Protein AF-A0A7M5XNS5-F1 (afdb_monomer_lite)

Foldseek 3Di:
DAWDDQDVVQQKTKDWDADPPQGFIKIKIWGWDQDPPHDIAIAIEIDTQAQGHPPDVPRVVVRVVCVVPQHDDPCPRVVVVVVVCVVVVGPYPHPYPHRD

Organism: NCBI:txid252671

Radius of gyration: 15.0 Å; chains: 1; bounding box: 33×25×46 Å

pLDDT: mean 75.62, std 12.6, range [37.16, 89.81]

Secondary structure (DSSP, 8-state):
-EEEEEETTTTEEEEEEEPTTT--EEEEEEEEEE-SSSSEEEEEEEEES-SS-TTSTTHHHHHHHTTTSPP---SHHHHHHHHHHHHH------------

Sequence (100 aa):
MKIQIVDEEKMFIQMHFLTPFMQWLDVVELEIRPGQHSGAEVEAHSFSTGVFPICFPLAFVINVLLFFVPFYDWGQNHARLEKIRTFCKIGTDIEFLSNC

Structure (mmCIF, N/CA/C/O backbone):
data_AF-A0A7M5XNS5-F1
#
_entry.id   AF-A0A7M5XNS5-F1
#
loop_
_atom_site.group_PDB
_atom_site.id
_atom_site.type_symbol
_atom_site.label_atom_id
_atom_site.label_alt_id
_atom_site.label_comp_id
_atom_site.label_asym_id
_atom_site.label_entity_id
_atom_site.label_seq_id
_atom_site.pdbx_PDB_ins_code
_atom_site.Cartn_x
_atom_site.Cartn_y
_atom_site.Cartn_z
_atom_site.occupancy
_atom_site.B_iso_or_equiv
_atom_site.auth_seq_id
_atom_site.auth_comp_id
_atom_site.auth_asym_id
_atom_site.auth_atom_id
_atom_site.pdbx_PDB_model_num
ATOM 1 N N . MET A 1 1 ? -5.755 9.663 -3.256 1.00 59.28 1 MET A N 1
ATOM 2 C CA . MET A 1 1 ? -6.395 8.424 -2.776 1.00 59.28 1 MET A CA 1
ATOM 3 C C . MET A 1 1 ? -7.871 8.503 -3.072 1.00 59.28 1 MET A C 1
ATOM 5 O O . MET A 1 1 ? -8.462 9.530 -2.762 1.00 59.28 1 MET A O 1
ATOM 9 N N . LYS A 1 2 ? -8.432 7.495 -3.741 1.00 76.44 2 LYS A N 1
ATOM 10 C CA . LYS A 1 2 ? -9.856 7.443 -4.072 1.00 76.44 2 LYS A CA 1
ATOM 11 C C . LYS A 1 2 ? -10.440 6.168 -3.470 1.00 76.44 2 LYS A C 1
ATOM 13 O O . LYS A 1 2 ? -9.934 5.081 -3.733 1.00 76.44 2 LYS A O 1
ATOM 18 N N . ILE A 1 3 ? -11.478 6.320 -2.652 1.00 73.69 3 ILE A N 1
ATOM 19 C CA . ILE A 1 3 ? -12.264 5.185 -2.160 1.00 73.69 3 ILE A CA 1
ATOM 20 C C . ILE A 1 3 ? -12.998 4.612 -3.368 1.00 73.69 3 ILE A C 1
ATOM 22 O O . ILE A 1 3 ? -13.646 5.367 -4.099 1.00 73.69 3 ILE A O 1
ATOM 26 N N . GLN A 1 4 ? -12.823 3.319 -3.620 1.00 82.88 4 GLN A N 1
ATOM 27 C CA . GLN A 1 4 ? -13.407 2.680 -4.794 1.00 82.88 4 GLN A CA 1
ATOM 28 C C . GLN A 1 4 ? -14.561 1.763 -4.406 1.00 82.88 4 GLN A C 1
ATOM 30 O O . GLN A 1 4 ? -15.598 1.803 -5.062 1.00 82.88 4 GLN A O 1
ATOM 35 N N . ILE A 1 5 ? -14.395 0.993 -3.330 1.00 85.88 5 ILE A N 1
ATOM 36 C CA . ILE A 1 5 ? -15.406 0.054 -2.846 1.00 85.88 5 ILE A CA 1
ATOM 37 C C . ILE A 1 5 ? -15.583 0.261 -1.343 1.00 85.88 5 ILE A C 1
ATOM 39 O O . ILE A 1 5 ? -14.608 0.338 -0.594 1.00 85.88 5 ILE A O 1
ATOM 43 N N . VAL A 1 6 ? -16.843 0.373 -0.930 1.00 86.56 6 VAL A N 1
ATOM 44 C CA . VAL A 1 6 ? -17.278 0.338 0.467 1.00 86.56 6 VAL A CA 1
ATOM 45 C C . VAL A 1 6 ? -18.386 -0.700 0.530 1.00 86.56 6 VAL A C 1
ATOM 47 O O . VAL A 1 6 ? -19.416 -0.536 -0.121 1.00 86.56 6 VAL A O 1
ATOM 50 N N . ASP A 1 7 ? -18.145 -1.780 1.258 1.00 87.12 7 ASP A N 1
ATOM 51 C CA . ASP A 1 7 ? -19.137 -2.809 1.550 1.00 87.12 7 ASP A CA 1
ATOM 52 C C . ASP A 1 7 ? -19.500 -2.677 3.031 1.00 87.12 7 ASP A C 1
ATOM 54 O O . A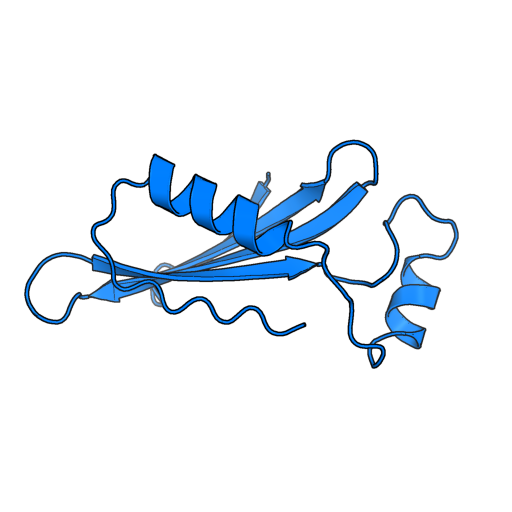SP A 1 7 ? -18.733 -3.065 3.912 1.00 87.12 7 ASP A O 1
ATOM 58 N N . GLU A 1 8 ? -20.644 -2.046 3.301 1.00 83.25 8 GLU A N 1
ATOM 59 C CA . GLU A 1 8 ? -21.113 -1.779 4.665 1.00 83.25 8 GLU A CA 1
ATOM 60 C C . GLU A 1 8 ? -21.526 -3.064 5.392 1.00 83.25 8 GLU A C 1
ATOM 62 O O . GLU A 1 8 ? -21.371 -3.152 6.608 1.00 83.25 8 GLU A O 1
ATOM 67 N N . GLU A 1 9 ? -22.001 -4.081 4.664 1.00 83.50 9 GLU A N 1
ATOM 68 C CA . GLU A 1 9 ? -22.405 -5.361 5.255 1.00 83.50 9 GLU A CA 1
ATOM 69 C C . GLU A 1 9 ? -21.188 -6.160 5.720 1.00 83.50 9 GLU A C 1
ATOM 71 O O . GLU A 1 9 ? -21.207 -6.763 6.793 1.00 83.50 9 GLU A O 1
ATOM 76 N N . LYS A 1 10 ? -20.111 -6.135 4.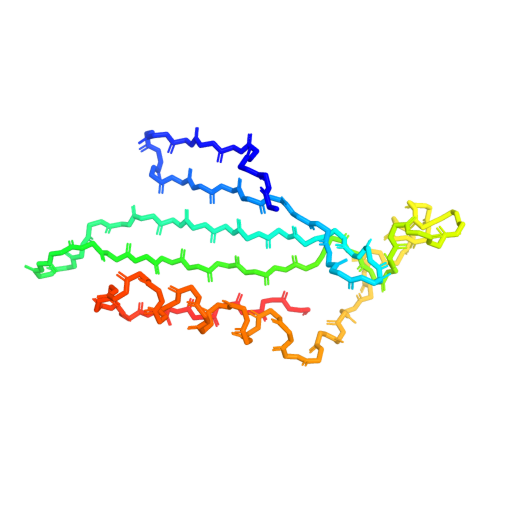926 1.00 83.69 10 LYS A N 1
ATOM 77 C CA . LYS A 1 10 ? -18.841 -6.790 5.269 1.00 83.69 10 LYS A CA 1
ATOM 78 C C . LYS A 1 10 ? -17.878 -5.901 6.047 1.00 83.69 10 LYS A C 1
ATOM 80 O O . LYS A 1 10 ? -16.775 -6.346 6.345 1.00 83.69 10 LYS A O 1
ATOM 85 N N . MET A 1 11 ? -18.269 -4.662 6.356 1.00 86.06 11 MET A N 1
ATOM 86 C CA . MET A 1 11 ? -17.409 -3.671 7.010 1.00 86.06 11 MET A CA 1
ATOM 87 C C . MET A 1 11 ? -16.036 -3.540 6.325 1.00 86.06 11 MET A C 1
ATOM 89 O O . MET A 1 11 ? -14.989 -3.477 6.973 1.00 86.06 11 MET A O 1
ATOM 93 N N . PHE A 1 12 ? -16.049 -3.519 4.993 1.00 89.44 12 PHE A N 1
ATOM 94 C CA . PHE A 1 12 ? -14.857 -3.575 4.158 1.00 89.44 12 PHE A CA 1
ATOM 95 C C . PHE A 1 12 ? -14.710 -2.305 3.322 1.00 89.44 12 PHE A C 1
ATOM 97 O O . PHE A 1 12 ? -15.652 -1.842 2.674 1.00 89.44 12 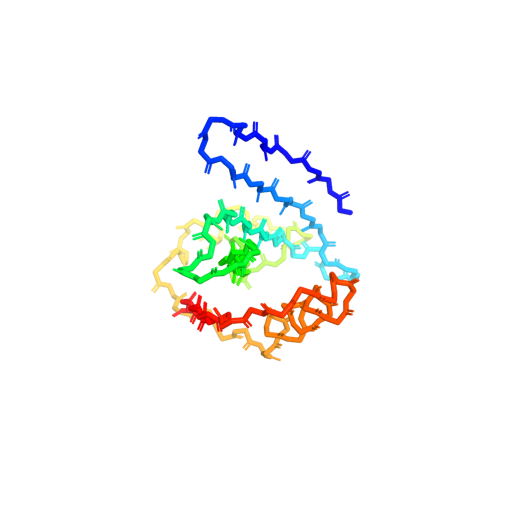PHE A O 1
ATOM 104 N N . ILE A 1 13 ? -13.504 -1.742 3.315 1.00 88.19 13 ILE A N 1
ATOM 105 C CA . ILE A 1 13 ? -13.164 -0.528 2.579 1.00 88.19 13 ILE A CA 1
ATOM 106 C C . ILE A 1 13 ? -11.948 -0.813 1.710 1.00 88.19 13 ILE A C 1
ATOM 108 O O . ILE A 1 13 ? -10.881 -1.150 2.213 1.00 88.19 13 ILE A O 1
ATOM 112 N N . GLN A 1 14 ? -12.081 -0.574 0.409 1.00 89.81 14 GLN A N 1
ATOM 113 C CA . GLN A 1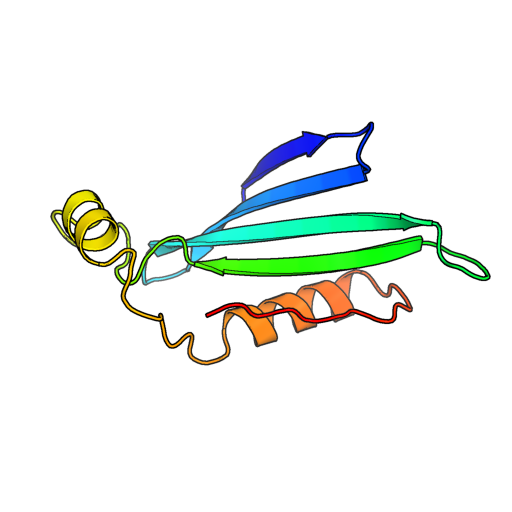 14 ? -10.980 -0.661 -0.540 1.00 89.81 14 GLN A CA 1
ATOM 114 C C . GLN A 1 14 ? -10.697 0.701 -1.168 1.00 89.81 14 GLN A C 1
ATOM 116 O O . GLN A 1 14 ? -11.564 1.377 -1.739 1.00 89.81 14 GLN A O 1
ATOM 121 N N . MET A 1 15 ? -9.436 1.104 -1.080 1.00 88.44 15 MET A N 1
ATOM 122 C CA . MET A 1 15 ? -8.939 2.390 -1.540 1.00 88.44 15 MET A CA 1
ATOM 123 C C . MET A 1 15 ? -7.859 2.176 -2.580 1.00 88.44 15 MET A C 1
ATOM 125 O O . MET A 1 15 ? -6.885 1.467 -2.345 1.00 88.44 15 MET A O 1
ATOM 129 N N . HIS A 1 16 ? -8.011 2.834 -3.725 1.00 88.44 16 HIS A N 1
ATOM 130 C CA . HIS A 1 16 ? -7.019 2.802 -4.792 1.00 88.44 16 HIS A CA 1
ATOM 131 C C . HIS A 1 16 ? -6.335 4.157 -4.887 1.00 88.44 16 HIS A C 1
ATOM 133 O O . HIS A 1 16 ? -6.959 5.223 -4.765 1.00 88.44 16 HIS A O 1
ATOM 139 N N . PHE A 1 17 ? -5.030 4.150 -5.113 1.00 85.81 17 PHE A N 1
ATOM 140 C CA . PHE A 1 17 ? -4.294 5.379 -5.359 1.00 85.81 17 PHE A CA 1
ATOM 141 C C . PHE A 1 17 ? -3.059 5.135 -6.201 1.00 85.81 17 PHE A C 1
ATOM 143 O O . PHE A 1 17 ? -2.533 4.034 -6.282 1.00 85.81 17 PHE A O 1
ATOM 150 N N . LEU A 1 18 ? -2.608 6.219 -6.824 1.00 85.00 18 LEU A N 1
ATOM 151 C CA . LEU A 1 18 ? -1.346 6.246 -7.533 1.00 85.00 18 LEU A CA 1
ATOM 152 C C . LEU A 1 18 ? -0.263 6.782 -6.603 1.00 85.00 18 LEU A C 1
ATOM 154 O O . LEU A 1 18 ? -0.472 7.818 -5.958 1.00 85.00 18 LEU A O 1
ATOM 158 N N . THR A 1 19 ? 0.883 6.107 -6.535 1.00 81.44 19 THR A N 1
ATOM 159 C CA . THR A 1 19 ? 2.031 6.634 -5.796 1.00 81.44 19 THR A CA 1
ATOM 160 C C . THR A 1 19 ? 2.513 7.942 -6.419 1.00 81.44 19 THR A C 1
ATOM 162 O O . THR A 1 19 ? 2.528 8.086 -7.650 1.00 81.44 19 THR A O 1
ATOM 165 N N . PRO A 1 20 ? 2.926 8.919 -5.593 1.00 74.44 20 PRO A N 1
ATOM 166 C CA . PRO A 1 20 ? 3.571 10.121 -6.097 1.00 74.44 20 PRO A CA 1
ATOM 167 C C . PRO A 1 20 ? 4.813 9.754 -6.921 1.00 74.44 20 PRO A C 1
ATOM 169 O O . PRO A 1 20 ? 5.527 8.813 -6.580 1.00 74.44 20 PRO A O 1
ATOM 172 N N . PHE A 1 21 ? 5.085 10.522 -7.976 1.00 74.31 21 PHE A N 1
ATOM 173 C CA . PHE A 1 21 ? 6.214 10.362 -8.908 1.00 74.31 21 PHE A CA 1
ATOM 174 C C . PHE A 1 21 ? 6.135 9.142 -9.822 1.00 74.31 21 PHE A C 1
ATOM 176 O O . PHE A 1 21 ? 6.073 9.309 -11.037 1.00 74.31 21 PHE A O 1
ATOM 183 N N . MET A 1 22 ? 6.118 7.936 -9.259 1.00 77.06 22 MET A N 1
ATOM 184 C CA . MET A 1 22 ? 6.210 6.715 -10.057 1.00 77.06 22 MET A CA 1
ATOM 185 C C . MET A 1 22 ? 4.858 6.290 -10.630 1.00 77.06 22 MET A C 1
ATOM 187 O O . MET A 1 22 ? 4.844 5.606 -11.637 1.00 77.06 22 MET A O 1
ATOM 191 N N . GLN A 1 23 ? 3.718 6.731 -10.085 1.00 82.44 23 GLN A N 1
ATOM 192 C CA . GLN A 1 23 ? 2.383 6.320 -10.551 1.00 82.44 23 GLN A CA 1
ATOM 193 C C . GLN A 1 23 ? 2.170 4.793 -10.523 1.00 82.44 23 GLN A C 1
ATOM 195 O O . GLN A 1 23 ? 1.563 4.218 -11.432 1.00 82.44 23 GLN A O 1
ATOM 200 N N . TRP A 1 24 ? 2.659 4.119 -9.478 1.00 85.00 24 TRP A N 1
ATOM 201 C CA . TRP A 1 24 ? 2.207 2.756 -9.183 1.00 85.00 24 TRP A CA 1
ATOM 202 C C . TRP A 1 24 ? 0.773 2.785 -8.698 1.00 85.00 24 TRP A C 1
ATOM 204 O O . TRP A 1 24 ? 0.432 3.625 -7.871 1.00 85.00 24 TRP A O 1
ATOM 214 N N . LEU A 1 25 ? -0.046 1.866 -9.201 1.00 85.25 25 LEU A N 1
ATOM 215 C CA . LEU A 1 25 ? -1.386 1.657 -8.684 1.00 85.25 25 LEU A CA 1
ATOM 216 C C . LEU A 1 25 ? -1.316 0.724 -7.486 1.00 85.25 25 LEU A C 1
ATOM 218 O O . LEU A 1 25 ? -1.077 -0.474 -7.634 1.00 85.25 25 LEU A O 1
ATOM 222 N N . ASP A 1 26 ? -1.558 1.314 -6.328 1.00 84.81 26 ASP A N 1
ATOM 223 C CA . ASP A 1 26 ? -1.582 0.641 -5.045 1.00 84.81 26 ASP A CA 1
ATOM 224 C C . ASP A 1 26 ? -3.015 0.541 -4.531 1.00 84.81 26 ASP A C 1
ATOM 226 O O . ASP A 1 26 ? -3.858 1.425 -4.745 1.00 84.81 26 ASP A O 1
ATOM 230 N N . VAL A 1 27 ? -3.260 -0.551 -3.823 1.00 86.56 27 VAL A N 1
ATOM 231 C CA . VAL A 1 27 ? -4.526 -0.895 -3.199 1.00 86.56 27 VAL A CA 1
ATOM 232 C C . VAL A 1 27 ? -4.293 -1.000 -1.703 1.00 86.56 27 VAL A C 1
ATOM 234 O O . VAL A 1 27 ? -3.329 -1.617 -1.255 1.00 86.56 27 VAL A O 1
ATOM 237 N N . VAL A 1 28 ? -5.176 -0.373 -0.932 1.00 87.38 28 VAL A N 1
ATOM 238 C CA . VAL A 1 28 ? -5.274 -0.569 0.512 1.00 87.38 28 VAL A CA 1
ATOM 239 C C . VAL A 1 28 ? -6.666 -1.086 0.817 1.00 87.38 28 VAL A C 1
ATOM 241 O O . VAL A 1 28 ? -7.657 -0.479 0.409 1.00 87.38 28 VAL A O 1
ATOM 244 N N . GLU A 1 29 ? -6.722 -2.185 1.546 1.00 88.25 29 GLU A N 1
ATOM 245 C CA . GLU A 1 29 ? -7.939 -2.848 1.988 1.00 88.25 29 GLU A CA 1
ATOM 246 C C . GLU A 1 29 ? -7.989 -2.801 3.506 1.00 88.25 29 GLU A C 1
ATOM 248 O O . GLU A 1 29 ? -6.998 -3.085 4.176 1.00 88.25 29 GLU A O 1
ATOM 253 N N . LEU A 1 30 ? -9.129 -2.384 4.040 1.00 86.62 30 LEU A N 1
ATOM 254 C CA . LEU A 1 30 ? -9.393 -2.313 5.466 1.00 86.62 30 LEU A CA 1
ATOM 255 C C . LEU A 1 30 ? -10.642 -3.137 5.748 1.00 86.62 30 LEU A C 1
ATOM 257 O O . LEU A 1 30 ? -11.699 -2.852 5.187 1.00 86.62 30 LEU A O 1
ATOM 261 N N . GLU A 1 31 ? -10.530 -4.116 6.631 1.00 87.31 31 GLU A N 1
ATOM 262 C CA . GLU A 1 31 ? -11.656 -4.897 7.129 1.00 87.31 31 GLU A CA 1
ATOM 263 C C . GLU A 1 31 ? -11.837 -4.605 8.615 1.00 87.31 31 GLU A C 1
ATOM 265 O O . GLU A 1 31 ? -10.911 -4.772 9.410 1.00 87.31 31 GLU A O 1
ATOM 270 N N . ILE A 1 32 ? -13.024 -4.132 8.990 1.00 85.19 32 ILE A N 1
ATOM 271 C CA . ILE A 1 32 ? -13.335 -3.773 10.371 1.00 85.19 32 ILE A CA 1
ATOM 272 C C . ILE A 1 32 ? -14.144 -4.908 10.995 1.00 85.19 32 ILE A C 1
ATOM 274 O O . ILE A 1 32 ? -15.279 -5.174 10.606 1.00 85.19 32 ILE A O 1
ATOM 278 N N . ARG A 1 33 ? -13.576 -5.557 12.006 1.00 83.44 33 ARG A N 1
ATOM 279 C CA . ARG A 1 33 ? -14.205 -6.630 12.775 1.00 83.44 33 ARG A CA 1
ATOM 280 C C . ARG A 1 33 ? -14.544 -6.151 14.190 1.00 83.44 33 ARG A C 1
ATOM 282 O O . ARG A 1 33 ? -13.882 -5.263 14.722 1.00 83.44 33 ARG A O 1
ATOM 289 N N . PRO A 1 34 ? -15.585 -6.691 14.839 1.00 78.56 34 PRO A N 1
ATOM 290 C CA . PRO A 1 34 ? -15.812 -6.432 16.258 1.00 78.56 34 PRO A CA 1
ATOM 291 C C . PRO A 1 34 ? -14.652 -7.014 17.078 1.00 78.56 34 PRO A C 1
ATOM 293 O O . PRO A 1 34 ? -14.303 -8.179 16.901 1.00 78.56 34 PRO A O 1
ATOM 296 N N . GLY A 1 35 ? -14.055 -6.212 17.963 1.00 74.81 35 GLY A N 1
ATOM 297 C CA . GLY A 1 35 ? -12.926 -6.661 18.779 1.00 74.81 35 GLY A CA 1
ATOM 298 C C . GLY A 1 35 ? -13.349 -7.665 19.852 1.00 74.81 35 GLY A C 1
ATOM 299 O O . GLY A 1 35 ? -14.450 -7.563 20.400 1.00 74.81 35 GLY A O 1
ATOM 300 N N . GLN A 1 36 ? -12.479 -8.619 20.194 1.00 69.69 36 GLN A N 1
ATOM 301 C CA . GLN A 1 36 ? -12.844 -9.737 21.083 1.00 69.69 36 GLN A CA 1
ATOM 302 C C . GLN A 1 36 ? -13.280 -9.333 22.503 1.00 69.69 36 GLN A C 1
ATOM 304 O O . GLN A 1 36 ? -13.983 -10.097 23.168 1.00 69.69 36 GLN A O 1
ATOM 309 N N . HIS A 1 37 ? -12.844 -8.180 23.017 1.00 66.88 37 HIS A N 1
ATOM 310 C CA . HIS A 1 37 ? -13.149 -7.738 24.389 1.00 66.88 37 HIS A CA 1
ATOM 311 C C . HIS A 1 37 ? -13.839 -6.369 24.441 1.00 66.88 37 HIS A C 1
ATOM 313 O O . HIS A 1 37 ? -14.782 -6.183 25.207 1.00 66.88 37 HIS A O 1
ATOM 319 N N . SER A 1 38 ? -13.396 -5.410 23.627 1.00 66.94 38 SER A N 1
ATOM 320 C CA . SER A 1 38 ? -14.023 -4.092 23.471 1.00 66.94 38 SER A CA 1
ATOM 321 C C . SER A 1 38 ? -13.398 -3.360 22.283 1.00 66.94 38 SER A C 1
ATOM 323 O O . SER A 1 38 ? -12.191 -3.475 22.084 1.00 66.94 38 SER A O 1
ATOM 325 N N . GLY A 1 39 ? -14.172 -2.556 21.553 1.00 71.31 39 GLY A N 1
ATOM 326 C CA . GLY A 1 39 ? -13.674 -1.792 20.402 1.00 71.31 39 GLY A CA 1
ATOM 327 C C . GLY A 1 39 ? -13.842 -2.516 19.063 1.00 71.31 39 GLY A C 1
ATOM 328 O O . GLY A 1 39 ? -14.642 -3.442 18.940 1.00 71.31 39 GLY A O 1
ATOM 329 N N . ALA A 1 40 ? -13.117 -2.047 18.050 1.00 73.69 40 ALA A N 1
ATOM 330 C CA . ALA A 1 40 ? -13.133 -2.599 16.702 1.00 73.69 40 ALA A CA 1
ATOM 331 C C . ALA A 1 40 ? -11.716 -3.022 16.311 1.00 73.69 40 ALA A C 1
ATOM 333 O O . ALA A 1 40 ? -10.775 -2.244 16.471 1.00 73.69 40 ALA A O 1
ATOM 334 N N . GLU A 1 41 ? -11.596 -4.244 15.807 1.00 77.19 41 GLU A N 1
ATOM 335 C CA . GLU A 1 41 ? -10.408 -4.765 15.155 1.00 77.19 41 GLU A CA 1
ATOM 336 C C . GLU A 1 41 ? -10.349 -4.295 13.702 1.00 77.19 41 GLU A C 1
ATOM 338 O O . GLU A 1 41 ? -11.369 -4.269 13.024 1.00 77.19 41 GLU A O 1
ATOM 343 N N . VAL A 1 42 ? -9.183 -3.855 13.226 1.00 78.44 42 VAL A N 1
ATOM 344 C CA . VAL A 1 42 ? -9.012 -3.415 11.836 1.00 78.44 42 VAL A CA 1
ATOM 345 C C . VAL A 1 42 ? -7.863 -4.192 11.235 1.00 78.44 42 VAL A C 1
ATOM 347 O O . VAL A 1 42 ? -6.703 -3.960 11.576 1.00 78.44 42 VAL A O 1
ATOM 350 N N . GLU A 1 43 ? -8.209 -5.101 10.336 1.00 82.12 43 GLU A N 1
ATOM 351 C CA . GLU A 1 43 ? -7.258 -5.806 9.495 1.00 82.12 43 GLU A CA 1
ATOM 352 C C . GLU A 1 43 ? -6.965 -4.922 8.280 1.00 82.12 43 GLU A C 1
ATOM 354 O O . GLU A 1 43 ? -7.884 -4.419 7.632 1.00 82.12 43 GLU A O 1
ATOM 359 N N . ALA A 1 44 ? -5.688 -4.662 8.009 1.00 81.94 44 ALA A N 1
ATOM 360 C CA . ALA A 1 44 ? -5.278 -3.728 6.972 1.00 81.94 44 ALA A CA 1
ATOM 361 C C . ALA A 1 44 ? -4.258 -4.378 6.037 1.00 81.94 44 ALA A C 1
ATOM 363 O O . ALA A 1 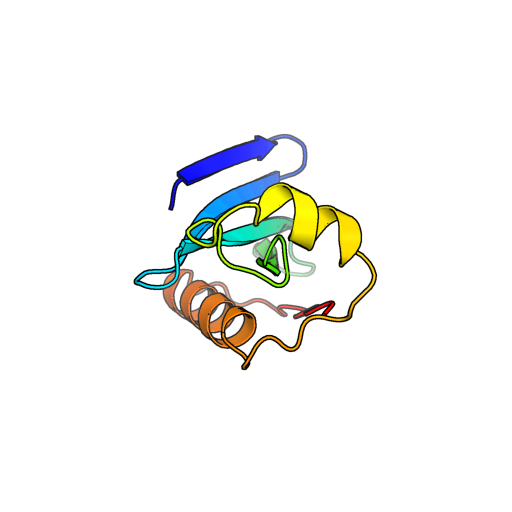44 ? -3.152 -4.723 6.452 1.00 81.94 44 ALA A O 1
ATOM 364 N N . HIS A 1 45 ? -4.613 -4.470 4.759 1.00 83.06 45 HIS A N 1
ATOM 365 C CA . HIS A 1 45 ? -3.769 -5.004 3.696 1.00 83.06 45 HIS A CA 1
ATOM 366 C C . HIS A 1 45 ? -3.361 -3.876 2.754 1.00 83.06 45 HIS A C 1
ATOM 368 O O . HIS A 1 45 ? -4.157 -2.996 2.433 1.00 83.06 45 HIS A O 1
ATOM 374 N N . SER A 1 46 ? -2.106 -3.869 2.308 1.00 81.19 46 SER A N 1
ATOM 375 C CA . SER A 1 46 ? -1.615 -2.917 1.306 1.00 81.19 46 SER A CA 1
ATOM 376 C C . SER A 1 46 ? -0.742 -3.657 0.314 1.00 81.19 46 SER A C 1
ATOM 378 O O . SER A 1 46 ? 0.226 -4.299 0.717 1.00 81.19 46 SER A O 1
ATOM 380 N N . PHE A 1 47 ? -1.051 -3.524 -0.970 1.00 81.00 47 PHE A N 1
ATOM 381 C CA . PHE A 1 47 ? -0.285 -4.147 -2.042 1.00 81.00 47 PHE A CA 1
ATOM 382 C C . PHE A 1 47 ? -0.291 -3.287 -3.307 1.00 81.00 47 PHE A C 1
ATOM 384 O O . PHE A 1 47 ? -1.166 -2.444 -3.519 1.00 81.00 47 PHE A O 1
ATOM 391 N N . SER A 1 48 ? 0.702 -3.513 -4.163 1.00 82.12 48 SER A N 1
ATOM 392 C CA . SER A 1 48 ? 0.804 -2.890 -5.482 1.00 82.12 48 SER A CA 1
ATOM 393 C C . SER A 1 48 ? 0.218 -3.827 -6.537 1.00 82.12 48 SER A C 1
ATOM 395 O O . SER A 1 48 ? 0.436 -5.033 -6.499 1.00 82.12 48 SER A O 1
ATOM 397 N N . THR A 1 49 ? -0.523 -3.287 -7.503 1.00 81.19 49 THR A N 1
ATOM 398 C CA . THR A 1 49 ? -1.227 -4.084 -8.535 1.00 81.19 49 THR A CA 1
ATOM 399 C C . THR A 1 49 ? -0.321 -4.655 -9.628 1.00 81.19 49 THR A C 1
ATOM 401 O O . THR A 1 49 ? -0.791 -5.381 -10.503 1.00 81.19 49 THR A O 1
ATOM 404 N N . GLY A 1 50 ? 0.970 -4.325 -9.620 1.00 77.62 50 GLY A N 1
ATOM 405 C CA . GLY A 1 50 ? 1.917 -4.842 -10.594 1.00 77.62 50 GLY A CA 1
ATOM 406 C C . GLY A 1 50 ? 3.350 -4.396 -10.341 1.00 77.62 50 GLY A C 1
ATOM 407 O O . GLY A 1 50 ? 3.609 -3.435 -9.618 1.00 77.62 50 GLY A O 1
ATOM 408 N N . VAL A 1 51 ? 4.278 -5.092 -10.995 1.00 77.94 51 VAL A N 1
ATOM 409 C CA . VAL A 1 51 ? 5.726 -4.870 -10.883 1.00 77.94 51 VAL A CA 1
ATOM 410 C C . VAL A 1 51 ? 6.142 -3.522 -11.475 1.00 77.94 51 VAL A C 1
ATOM 412 O O . VAL A 1 51 ? 7.104 -2.916 -11.014 1.00 77.94 51 VAL A O 1
ATOM 415 N N . PHE A 1 52 ? 5.413 -3.019 -12.474 1.00 80.75 52 PHE A N 1
ATOM 416 C CA . PHE A 1 52 ? 5.732 -1.775 -13.169 1.00 80.75 52 PHE A CA 1
ATOM 417 C C . PHE A 1 52 ? 4.693 -0.677 -12.937 1.00 80.75 52 PHE A C 1
ATOM 419 O O . PHE A 1 52 ? 3.490 -0.957 -12.873 1.00 80.75 52 PHE A O 1
ATOM 426 N N . PRO A 1 53 ? 5.143 0.588 -12.858 1.00 81.62 53 PRO A N 1
ATOM 427 C CA . PRO A 1 53 ? 4.250 1.725 -12.752 1.00 81.62 53 PRO A CA 1
ATOM 428 C C . PRO A 1 53 ? 3.403 1.908 -14.009 1.00 81.62 53 PRO A C 1
ATOM 430 O O . PRO A 1 53 ? 3.851 1.624 -15.119 1.00 81.62 53 PRO A O 1
ATOM 433 N N . ILE A 1 54 ? 2.206 2.479 -13.852 1.00 83.81 54 ILE A N 1
ATOM 434 C CA . ILE A 1 54 ? 1.271 2.696 -14.969 1.00 83.81 54 ILE A CA 1
ATOM 435 C C . ILE A 1 54 ? 1.832 3.678 -16.004 1.00 83.81 54 ILE A C 1
ATOM 437 O O . ILE A 1 54 ? 1.482 3.604 -17.180 1.00 83.81 54 ILE A O 1
ATOM 441 N N . CYS A 1 55 ? 2.734 4.572 -15.594 1.00 82.75 55 CYS A N 1
ATOM 442 C CA . CYS A 1 55 ? 3.382 5.510 -16.506 1.00 82.75 55 CYS A CA 1
ATOM 443 C C . CYS A 1 55 ? 4.329 4.834 -17.517 1.00 82.75 55 CYS A C 1
ATOM 445 O O . CYS A 1 55 ? 4.696 5.461 -18.512 1.00 82.75 55 CYS A O 1
ATOM 447 N N . PHE A 1 56 ? 4.725 3.575 -17.293 1.00 82.94 56 PHE A N 1
ATOM 448 C CA . PHE A 1 56 ? 5.576 2.844 -18.225 1.00 82.94 56 PHE A CA 1
ATOM 449 C C . PHE A 1 56 ? 4.770 2.409 -19.466 1.00 82.94 56 PHE A C 1
ATOM 451 O O . PHE A 1 56 ? 3.659 1.883 -19.336 1.00 82.94 56 PHE A O 1
ATOM 458 N N . PRO A 1 57 ? 5.287 2.603 -20.694 1.00 82.69 57 PRO A N 1
ATOM 459 C CA . PRO A 1 57 ? 4.575 2.187 -21.897 1.00 82.69 57 PRO A CA 1
ATOM 460 C C . PRO A 1 57 ? 4.317 0.678 -21.865 1.00 82.69 57 PRO A C 1
ATOM 462 O O . PRO A 1 57 ? 5.206 -0.107 -21.552 1.00 82.69 57 PRO A O 1
ATOM 465 N N . LEU A 1 58 ? 3.089 0.271 -22.201 1.00 85.44 58 LEU A N 1
ATOM 466 C CA . LEU A 1 58 ? 2.648 -1.130 -22.151 1.00 85.44 58 LEU A CA 1
ATOM 467 C C . LEU A 1 58 ? 2.704 -1.767 -20.745 1.00 85.44 58 LEU A C 1
ATOM 469 O O . LEU A 1 58 ? 2.670 -2.993 -20.643 1.00 85.44 58 LEU A O 1
ATOM 473 N N . ALA A 1 59 ? 2.710 -0.971 -19.665 1.00 82.38 59 ALA A N 1
ATOM 474 C CA . ALA A 1 59 ? 2.687 -1.471 -18.285 1.00 82.38 59 ALA A CA 1
ATOM 475 C C . ALA A 1 59 ? 1.570 -2.492 -18.029 1.00 82.38 59 ALA A C 1
ATOM 477 O O . ALA A 1 59 ? 1.805 -3.490 -17.364 1.00 82.38 59 ALA A O 1
ATOM 478 N N . PHE A 1 60 ? 0.377 -2.292 -18.603 1.00 82.75 60 PHE A N 1
ATOM 479 C CA . PHE A 1 60 ? -0.722 -3.265 -18.535 1.00 82.75 60 PHE A CA 1
ATOM 480 C C . PHE A 1 60 ? -0.304 -4.649 -19.058 1.00 82.75 60 PHE A C 1
ATOM 482 O O . PHE A 1 60 ? -0.512 -5.647 -18.377 1.00 82.75 60 PHE A O 1
ATOM 489 N N . VAL A 1 61 ? 0.321 -4.711 -20.239 1.00 85.56 61 VAL A N 1
ATOM 490 C CA . VAL A 1 61 ? 0.739 -5.981 -20.849 1.00 85.56 61 VAL A CA 1
ATOM 491 C C . VAL A 1 61 ? 1.839 -6.617 -20.010 1.00 85.56 61 VAL A C 1
ATOM 493 O O . VAL A 1 61 ? 1.787 -7.805 -19.717 1.00 85.56 61 VAL A O 1
ATOM 496 N N . ILE A 1 62 ? 2.817 -5.818 -19.589 1.00 82.12 62 ILE A N 1
ATOM 497 C CA . ILE A 1 62 ? 3.969 -6.301 -18.829 1.00 82.12 62 ILE A CA 1
ATOM 498 C C . ILE A 1 62 ? 3.538 -6.800 -17.446 1.00 82.12 62 ILE A C 1
ATOM 500 O O . ILE A 1 62 ? 3.953 -7.880 -17.048 1.00 82.12 62 ILE A O 1
ATOM 504 N N . ASN A 1 63 ? 2.662 -6.082 -16.742 1.00 82.94 63 ASN A N 1
ATOM 505 C CA . ASN A 1 63 ? 2.141 -6.510 -15.442 1.00 82.94 63 ASN A CA 1
ATOM 506 C C . ASN A 1 63 ? 1.293 -7.783 -15.560 1.00 82.94 63 ASN A C 1
ATOM 508 O O . ASN A 1 63 ? 1.420 -8.663 -14.717 1.00 82.94 63 ASN A O 1
ATOM 512 N N . VAL A 1 64 ? 0.492 -7.929 -16.625 1.00 83.69 64 VAL A N 1
ATOM 513 C CA . VAL A 1 64 ? -0.244 -9.177 -16.890 1.00 83.69 64 VAL A CA 1
ATOM 514 C C . VAL A 1 64 ? 0.705 -10.327 -17.208 1.00 83.69 64 VAL A C 1
ATOM 516 O O . VAL A 1 64 ? 0.458 -11.438 -16.766 1.00 83.69 64 VAL A O 1
ATOM 519 N N . LEU A 1 65 ? 1.791 -10.095 -17.948 1.00 84.00 65 LEU A N 1
ATOM 520 C CA . LEU A 1 65 ? 2.777 -11.139 -18.244 1.00 84.00 65 LEU A CA 1
ATOM 521 C C . LEU A 1 65 ? 3.627 -11.508 -17.026 1.00 84.00 65 LEU A C 1
ATOM 523 O O . LEU A 1 65 ? 4.046 -12.651 -16.914 1.00 84.00 65 LEU A O 1
ATOM 527 N N . LEU A 1 66 ? 3.876 -10.562 -16.123 1.00 78.75 66 LEU A N 1
ATOM 528 C CA . LEU A 1 66 ? 4.705 -10.740 -14.931 1.00 78.75 66 LEU A CA 1
ATOM 529 C C . LEU A 1 66 ? 3.880 -10.949 -13.657 1.00 78.75 66 LEU A C 1
ATOM 531 O O . LEU A 1 66 ? 4.411 -10.796 -12.562 1.00 78.75 66 LEU A O 1
ATOM 535 N N . PHE A 1 67 ? 2.607 -11.338 -13.780 1.00 78.62 67 PHE A N 1
ATOM 536 C CA . PHE A 1 67 ? 1.708 -11.553 -12.638 1.00 78.62 67 PHE A CA 1
ATOM 537 C C . PHE A 1 67 ? 2.218 -12.604 -11.636 1.00 78.62 67 PHE A C 1
ATOM 539 O O . PHE A 1 67 ? 1.770 -12.638 -10.496 1.00 78.62 67 PHE A O 1
ATOM 546 N N . PHE A 1 68 ? 3.127 -13.481 -12.071 1.00 76.12 68 PHE A N 1
ATOM 547 C CA . PHE A 1 68 ? 3.723 -14.544 -11.263 1.00 76.12 68 PHE A CA 1
ATOM 548 C C . PHE A 1 68 ? 5.069 -14.157 -10.634 1.00 76.12 68 PHE A C 1
ATOM 550 O O . PHE A 1 68 ? 5.653 -14.964 -9.912 1.00 76.12 68 PHE A O 1
ATOM 557 N N . VAL A 1 69 ? 5.613 -12.978 -10.950 1.00 74.44 69 VAL A N 1
ATOM 558 C CA . VAL A 1 69 ? 6.901 -12.542 -10.406 1.00 74.44 69 VAL A CA 1
ATOM 559 C C . VAL A 1 69 ? 6.658 -11.921 -9.030 1.00 74.44 69 VAL A C 1
ATOM 561 O O . VAL A 1 69 ? 5.964 -10.906 -8.966 1.00 74.44 69 VAL A O 1
ATOM 564 N N . PRO A 1 70 ? 7.229 -12.488 -7.948 1.00 62.25 70 PRO A N 1
ATOM 565 C CA . PRO A 1 70 ? 7.084 -11.923 -6.613 1.00 62.25 70 PRO A CA 1
ATOM 566 C C . PRO A 1 70 ? 7.692 -10.524 -6.600 1.00 62.25 70 PRO A C 1
ATOM 568 O O . PRO A 1 70 ? 8.834 -10.311 -7.030 1.00 62.25 70 PRO A O 1
ATOM 571 N N . PHE A 1 71 ? 6.901 -9.555 -6.162 1.00 65.06 71 PHE A N 1
ATOM 572 C CA . PHE A 1 71 ? 7.279 -8.154 -6.220 1.00 65.06 71 PHE A CA 1
ATOM 573 C C . PHE A 1 71 ? 7.954 -7.762 -4.912 1.00 65.06 71 PHE A C 1
ATOM 575 O O . PHE A 1 71 ? 7.338 -7.777 -3.852 1.00 65.06 71 PHE A O 1
ATOM 582 N N . TYR A 1 72 ? 9.232 -7.388 -4.977 1.00 62.69 72 TYR A N 1
ATOM 583 C CA . TYR A 1 72 ? 9.926 -6.878 -3.802 1.00 62.69 72 TYR A CA 1
ATOM 584 C C . TYR A 1 72 ? 9.528 -5.422 -3.564 1.00 62.69 72 TYR A C 1
ATOM 586 O O . TYR A 1 72 ? 10.148 -4.494 -4.088 1.00 62.69 72 TYR A O 1
ATOM 594 N N . ASP A 1 73 ? 8.480 -5.228 -2.772 1.00 64.69 73 ASP A N 1
ATOM 595 C CA . ASP A 1 73 ? 8.166 -3.916 -2.238 1.00 64.69 73 ASP A CA 1
ATOM 596 C C . ASP A 1 73 ? 9.240 -3.525 -1.207 1.00 64.69 73 ASP A C 1
ATOM 598 O O . ASP A 1 73 ? 9.493 -4.248 -0.244 1.00 64.69 73 ASP A O 1
ATOM 602 N N . TRP A 1 74 ? 9.893 -2.374 -1.398 1.00 67.50 74 TRP A N 1
ATOM 603 C CA . TRP A 1 74 ? 10.910 -1.806 -0.497 1.00 67.50 74 TRP A CA 1
ATOM 604 C C . TRP A 1 74 ? 10.317 -1.309 0.836 1.00 67.50 74 TRP A C 1
ATOM 606 O O . TRP A 1 74 ? 10.619 -0.209 1.300 1.00 67.50 74 TRP A O 1
ATOM 616 N N . GLY A 1 75 ? 9.435 -2.099 1.447 1.00 69.88 75 GLY A N 1
ATOM 617 C CA . GLY A 1 75 ? 8.734 -1.770 2.681 1.00 69.88 75 GLY A CA 1
ATOM 618 C C . GLY A 1 75 ? 7.794 -0.568 2.556 1.00 69.88 75 GLY A C 1
ATOM 619 O O . GLY A 1 75 ? 7.400 -0.012 3.583 1.00 69.88 75 GLY A O 1
ATOM 620 N N . GLN A 1 76 ? 7.426 -0.129 1.342 1.00 74.88 76 GLN A N 1
ATOM 621 C CA . GLN A 1 76 ? 6.571 1.050 1.186 1.00 74.88 76 GLN A CA 1
ATOM 622 C C . GLN A 1 76 ? 5.137 0.774 1.633 1.00 74.88 76 GLN A C 1
ATOM 624 O O . GLN A 1 76 ? 4.524 1.637 2.268 1.00 74.88 76 GLN A O 1
ATOM 629 N N . ASN A 1 77 ? 4.617 -0.425 1.366 1.00 76.00 77 ASN A N 1
ATOM 630 C CA . ASN A 1 77 ? 3.322 -0.872 1.867 1.00 76.00 77 ASN A CA 1
ATOM 631 C C . ASN A 1 77 ? 3.331 -0.930 3.397 1.00 76.00 77 ASN A C 1
ATOM 633 O O . ASN A 1 77 ? 2.422 -0.395 4.028 1.00 76.00 77 ASN A O 1
ATOM 637 N N . HIS A 1 78 ? 4.398 -1.453 4.009 1.00 75.38 78 HIS A N 1
ATOM 638 C CA . HIS A 1 78 ? 4.536 -1.473 5.469 1.00 75.38 78 HIS A CA 1
ATOM 639 C C . HIS A 1 78 ? 4.534 -0.056 6.064 1.00 75.38 78 HIS A C 1
ATOM 641 O O . HIS A 1 78 ? 3.732 0.254 6.945 1.00 75.38 78 HIS A O 1
ATOM 647 N N . ALA A 1 79 ? 5.371 0.848 5.545 1.00 80.06 79 ALA A N 1
ATOM 648 C CA . ALA A 1 79 ? 5.426 2.239 6.005 1.00 80.06 79 ALA A CA 1
ATOM 649 C C . ALA A 1 79 ? 4.082 2.974 5.833 1.00 80.06 79 ALA A C 1
ATOM 651 O O . ALA A 1 79 ? 3.764 3.916 6.564 1.00 80.06 79 ALA A O 1
ATOM 652 N N . ARG A 1 80 ? 3.275 2.569 4.849 1.00 78.75 80 ARG A N 1
ATOM 653 C CA . ARG A 1 80 ? 1.932 3.106 4.627 1.00 78.75 80 ARG A CA 1
ATOM 654 C C . ARG A 1 80 ? 0.933 2.591 5.654 1.00 78.75 80 ARG A C 1
ATOM 656 O O . ARG A 1 80 ? 0.186 3.398 6.208 1.00 78.75 80 ARG A O 1
ATOM 663 N N . LEU A 1 81 ? 0.952 1.293 5.935 1.00 80.00 81 LEU A N 1
ATOM 664 C CA . LEU A 1 81 ? 0.116 0.691 6.969 1.00 80.00 81 LEU A CA 1
ATOM 665 C C . LEU A 1 81 ? 0.447 1.275 8.354 1.00 80.00 81 LEU A C 1
ATOM 667 O O . LEU A 1 81 ? -0.465 1.598 9.112 1.00 80.00 81 LEU A O 1
ATOM 671 N N . GLU A 1 82 ? 1.719 1.557 8.653 1.00 80.62 82 GLU A N 1
ATOM 672 C CA . GLU A 1 82 ? 2.111 2.260 9.887 1.00 80.62 82 GLU A CA 1
ATOM 673 C C . GLU A 1 82 ? 1.543 3.683 9.988 1.00 80.62 82 GLU A C 1
ATOM 675 O O . GLU A 1 82 ? 1.131 4.127 11.066 1.00 80.62 82 GLU A O 1
ATOM 680 N N . LYS A 1 83 ? 1.476 4.419 8.873 1.00 81.44 83 LYS A N 1
ATOM 681 C CA . LYS A 1 83 ? 0.841 5.747 8.853 1.00 81.44 83 LYS A CA 1
ATOM 682 C C . LYS A 1 83 ? -0.654 5.650 9.128 1.00 81.44 83 LYS A C 1
ATOM 684 O O . LYS A 1 83 ? -1.165 6.456 9.902 1.00 81.44 83 LYS A O 1
ATOM 689 N N . ILE A 1 84 ? -1.334 4.668 8.534 1.00 77.31 84 ILE A N 1
ATOM 690 C CA . ILE A 1 84 ? -2.760 4.412 8.783 1.00 77.31 84 ILE A CA 1
ATOM 691 C C . ILE A 1 84 ? 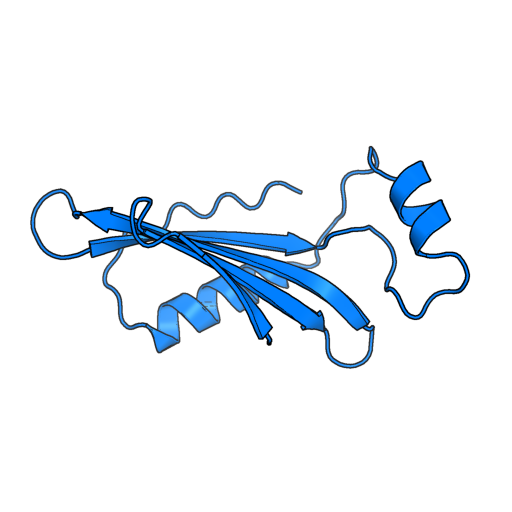-2.975 4.075 10.261 1.00 77.31 84 ILE A C 1
ATOM 693 O O . ILE A 1 84 ? -3.808 4.705 10.910 1.00 77.31 84 ILE A O 1
ATOM 697 N N . ARG A 1 85 ? -2.145 3.191 10.828 1.00 75.94 85 ARG A N 1
ATOM 698 C CA . ARG A 1 85 ? -2.147 2.867 12.262 1.00 75.94 85 ARG A CA 1
ATOM 699 C C . ARG A 1 85 ? -2.022 4.118 13.133 1.00 75.94 85 ARG A C 1
ATOM 701 O O . ARG A 1 85 ? -2.807 4.316 14.058 1.00 75.94 85 ARG A O 1
ATOM 708 N N . THR A 1 86 ? -1.061 4.984 12.815 1.00 77.38 86 THR A N 1
ATOM 709 C CA . THR A 1 86 ? -0.799 6.210 13.583 1.00 77.38 86 THR A CA 1
ATOM 710 C C . THR A 1 86 ? -1.971 7.194 13.506 1.00 77.38 86 THR A C 1
ATOM 712 O O . THR A 1 86 ? -2.343 7.790 14.516 1.00 77.38 86 THR A O 1
ATOM 715 N N . PHE A 1 87 ? -2.574 7.358 12.324 1.00 72.56 87 PHE A N 1
ATOM 716 C CA . PHE A 1 87 ? -3.699 8.273 12.113 1.00 72.56 87 PHE A CA 1
ATOM 717 C C . PHE A 1 87 ? -4.981 7.804 12.786 1.00 72.56 87 PHE A C 1
ATOM 719 O O . PHE A 1 87 ? -5.690 8.607 13.392 1.00 72.56 87 PHE A O 1
ATOM 726 N N . CYS A 1 88 ? -5.279 6.514 12.681 1.00 66.88 88 CYS A N 1
ATOM 727 C CA . CYS A 1 88 ? -6.523 5.970 13.188 1.00 66.88 88 CYS A CA 1
ATOM 728 C C . CYS A 1 88 ? -6.547 5.913 14.727 1.00 66.88 88 CYS A C 1
ATOM 730 O O . CYS A 1 88 ? -7.633 5.882 15.296 1.00 66.88 88 CYS A O 1
ATOM 732 N N . LYS A 1 89 ? -5.393 5.957 15.422 1.00 61.78 89 LYS A N 1
ATOM 733 C CA . LYS A 1 89 ? -5.298 5.761 16.889 1.00 61.78 89 LYS A CA 1
ATOM 734 C C . LYS A 1 89 ? -6.070 4.521 17.371 1.00 61.78 89 LYS A C 1
ATOM 736 O O . LYS A 1 89 ? -6.503 4.467 18.521 1.00 61.78 89 LYS A O 1
ATOM 741 N N . ILE A 1 90 ? -6.283 3.548 16.487 1.00 56.88 90 ILE A N 1
ATOM 742 C CA . ILE A 1 90 ? -7.029 2.339 16.808 1.00 56.88 90 ILE A CA 1
ATOM 743 C C . ILE A 1 90 ? -6.048 1.443 17.556 1.00 56.88 90 ILE A C 1
ATOM 745 O O . ILE A 1 90 ? -4.960 1.131 17.066 1.00 56.88 90 ILE A O 1
ATOM 749 N N . GLY A 1 91 ? -6.394 1.133 18.802 1.00 45.88 91 GLY A N 1
ATOM 750 C CA . GLY A 1 91 ? -5.700 0.123 19.580 1.00 45.88 91 GLY A CA 1
ATOM 751 C C . GLY A 1 91 ? -6.082 -1.230 19.016 1.00 45.88 91 GLY A C 1
ATOM 752 O O . GLY A 1 91 ? -7.127 -1.752 19.380 1.00 45.88 91 GLY A O 1
ATOM 753 N N . THR A 1 92 ? -5.278 -1.748 18.096 1.00 44.16 92 THR A N 1
ATOM 754 C CA . THR A 1 92 ? -5.544 -3.034 17.462 1.00 44.16 92 THR A CA 1
ATOM 755 C C . THR A 1 92 ? -4.297 -3.862 17.265 1.00 44.16 92 THR A C 1
ATOM 757 O O . THR A 1 92 ? -3.243 -3.355 16.864 1.00 44.16 92 THR A O 1
ATOM 760 N N . ASP A 1 93 ? -4.470 -5.153 17.525 1.00 46.53 93 ASP A N 1
ATOM 761 C CA . ASP A 1 93 ? -3.640 -6.237 17.030 1.00 46.53 93 ASP A CA 1
ATOM 762 C C . ASP A 1 93 ? -3.804 -6.281 15.507 1.00 46.53 93 ASP A C 1
ATOM 764 O O . ASP A 1 93 ? -4.730 -6.871 14.964 1.00 46.53 93 ASP A O 1
ATOM 768 N N . ILE A 1 94 ? -2.961 -5.521 14.809 1.00 50.69 94 ILE A N 1
ATOM 769 C CA . ILE A 1 94 ? -2.950 -5.491 13.348 1.00 50.69 94 ILE A CA 1
ATOM 770 C C . ILE A 1 94 ? -2.091 -6.671 12.897 1.00 50.69 94 ILE A C 1
ATOM 772 O O . ILE A 1 94 ? -0.864 -6.626 13.018 1.00 50.69 94 ILE A O 1
ATOM 776 N N . GLU A 1 95 ? -2.721 -7.729 12.391 1.00 47.03 95 GLU A N 1
ATOM 777 C CA . GLU A 1 95 ? -2.011 -8.755 11.628 1.00 47.03 95 GLU A CA 1
ATOM 778 C C . GLU A 1 95 ? -1.639 -8.172 10.260 1.00 47.03 95 GLU A C 1
ATOM 780 O O . GLU A 1 95 ? -2.471 -7.994 9.373 1.00 47.03 95 GLU A O 1
ATOM 785 N N . PHE A 1 96 ? -0.364 -7.808 10.107 1.00 46.75 96 PHE A N 1
ATOM 786 C CA . PHE A 1 96 ? 0.183 -7.309 8.850 1.00 46.75 96 PHE A CA 1
ATOM 787 C C . PHE A 1 96 ? 0.525 -8.494 7.944 1.00 46.75 96 PHE A C 1
ATOM 789 O O . PHE A 1 96 ? 1.620 -9.052 8.022 1.00 46.75 96 PHE A O 1
ATOM 796 N N . LEU A 1 97 ? -0.393 -8.870 7.059 1.00 43.00 97 LEU A N 1
ATOM 797 C CA . LEU A 1 97 ? -0.099 -9.815 5.984 1.00 43.00 97 LEU A CA 1
ATOM 798 C C . LEU A 1 97 ? 0.364 -9.037 4.746 1.00 43.00 97 LEU A C 1
ATOM 800 O O . LEU A 1 97 ? -0.417 -8.700 3.861 1.00 43.00 97 LEU A O 1
ATOM 804 N N . SER A 1 98 ? 1.664 -8.732 4.670 1.00 43.19 98 SER A N 1
ATOM 805 C CA . SER A 1 98 ? 2.267 -8.279 3.412 1.00 43.19 98 SER A CA 1
ATOM 806 C C . SER A 1 98 ? 2.534 -9.497 2.526 1.00 43.19 98 SER A C 1
ATOM 808 O O . SER A 1 98 ? 3.633 -10.051 2.536 1.00 43.19 98 SER A O 1
ATOM 810 N N . ASN A 1 99 ? 1.531 -9.954 1.782 1.00 39.28 99 ASN A N 1
ATOM 811 C CA . ASN A 1 99 ? 1.776 -10.937 0.729 1.00 39.28 99 ASN A CA 1
ATOM 812 C C . ASN A 1 99 ? 2.431 -10.212 -0.460 1.00 39.28 99 ASN A C 1
ATOM 814 O O . ASN A 1 99 ? 1.782 -9.410 -1.131 1.00 39.28 99 ASN A O 1
ATOM 818 N N . CYS A 1 100 ? 3.732 -10.452 -0.648 1.00 37.16 100 CYS A N 1
ATOM 819 C CA . CYS A 1 100 ? 4.537 -10.055 -1.809 1.00 37.16 100 CYS A CA 1
ATOM 820 C C . CYS A 1 100 ? 4.821 -11.274 -2.690 1.00 37.16 100 CYS A C 1
ATOM 822 O O . CYS A 1 100 ? 5.095 -12.350 -2.108 1.00 37.16 100 CYS A O 1
#